Protein AF-A0A4W5KJC2-F1 (afdb_monomer_lite)

Structure (mmCIF, N/CA/C/O backbone):
data_AF-A0A4W5KJC2-F1
#
_entry.id   AF-A0A4W5KJC2-F1
#
loop_
_atom_site.group_PDB
_atom_site.id
_atom_site.type_symbol
_atom_site.label_atom_id
_atom_site.label_alt_id
_atom_site.label_comp_id
_atom_site.label_asym_id
_atom_site.label_entity_id
_atom_site.label_seq_id
_atom_site.pdbx_PDB_ins_code
_atom_site.Cartn_x
_atom_site.Cartn_y
_atom_site.Cartn_z
_atom_site.occupancy
_atom_site.B_iso_or_equiv
_atom_site.auth_seq_id
_atom_site.auth_comp_id
_atom_site.auth_asym_id
_atom_site.auth_atom_id
_atom_site.pdbx_PDB_model_num
ATOM 1 N N . MET A 1 1 ? -10.815 -3.648 9.065 1.00 79.38 1 MET A N 1
ATOM 2 C CA . MET A 1 1 ? -11.229 -4.053 7.705 1.00 79.38 1 MET A CA 1
ATOM 3 C C . MET A 1 1 ? -11.003 -2.863 6.792 1.00 79.38 1 MET A C 1
ATOM 5 O O . MET A 1 1 ? -11.450 -1.782 7.147 1.00 79.38 1 MET A O 1
ATOM 9 N N . ILE A 1 2 ? -10.263 -3.036 5.695 1.00 84.00 2 ILE A N 1
ATOM 10 C CA . ILE A 1 2 ? -9.995 -1.959 4.726 1.00 84.00 2 ILE A CA 1
ATOM 11 C C . ILE A 1 2 ? -11.278 -1.681 3.935 1.00 84.00 2 ILE A C 1
ATOM 13 O O . ILE A 1 2 ? -11.931 -2.619 3.478 1.00 84.00 2 ILE A O 1
ATOM 17 N N . SER A 1 3 ? -11.643 -0.408 3.777 1.00 89.44 3 SER A N 1
ATOM 18 C CA . SER A 1 3 ? -12.809 -0.010 2.982 1.00 89.44 3 SER A CA 1
ATOM 19 C C . SER A 1 3 ? -12.570 -0.251 1.488 1.00 89.44 3 SER A C 1
ATOM 21 O O . SER A 1 3 ? -11.469 -0.037 0.980 1.00 89.44 3 SER A O 1
ATOM 23 N N . LEU A 1 4 ? -13.625 -0.592 0.740 1.00 90.31 4 LEU A N 1
ATOM 24 C CA . LEU A 1 4 ? -13.566 -0.686 -0.726 1.00 90.31 4 LEU A CA 1
ATOM 25 C C . LEU A 1 4 ? -13.083 0.619 -1.380 1.00 90.31 4 LEU A C 1
ATOM 27 O O . LEU A 1 4 ? -12.427 0.578 -2.417 1.00 90.31 4 LEU A O 1
ATOM 31 N N . SER A 1 5 ? -13.340 1.772 -0.752 1.00 91.75 5 SER A N 1
ATOM 32 C CA . SER A 1 5 ? -12.851 3.072 -1.230 1.00 91.75 5 SER A CA 1
ATOM 33 C C . SER A 1 5 ? -11.328 3.234 -1.137 1.00 91.75 5 SER A C 1
ATOM 35 O O . SER A 1 5 ? -10.766 4.069 -1.838 1.00 91.75 5 SER A O 1
ATOM 37 N N . GLN A 1 6 ? -10.649 2.437 -0.307 1.00 92.12 6 GLN A N 1
ATOM 38 C CA . GLN A 1 6 ? -9.199 2.504 -0.080 1.00 92.12 6 GLN A CA 1
ATOM 39 C C . GLN A 1 6 ? -8.412 1.554 -0.989 1.00 92.12 6 GLN A C 1
ATOM 41 O O . GLN A 1 6 ? -7.209 1.737 -1.184 1.00 92.12 6 GLN A O 1
ATOM 46 N N . VAL A 1 7 ? -9.083 0.560 -1.580 1.00 93.06 7 VAL A N 1
ATOM 47 C CA . VAL A 1 7 ? -8.464 -0.429 -2.475 1.00 93.06 7 VAL A CA 1
ATOM 48 C C . VAL A 1 7 ? -7.737 0.231 -3.658 1.00 93.06 7 VAL A C 1
ATOM 50 O O . VAL A 1 7 ? -6.580 -0.125 -3.886 1.00 93.06 7 VAL A O 1
ATOM 53 N N . PRO A 1 8 ? -8.304 1.226 -4.375 1.00 95.38 8 PRO A N 1
ATOM 54 C CA . PRO A 1 8 ? -7.599 1.873 -5.485 1.00 95.38 8 PRO A CA 1
ATOM 55 C C . PRO A 1 8 ? -6.290 2.551 -5.060 1.00 95.38 8 PRO A C 1
ATOM 57 O O . PRO A 1 8 ? -5.292 2.471 -5.775 1.00 95.38 8 PRO A O 1
ATOM 60 N N . THR A 1 9 ? -6.265 3.173 -3.878 1.00 94.44 9 THR A N 1
ATOM 61 C CA . THR A 1 9 ? -5.065 3.802 -3.304 1.00 94.44 9 THR A CA 1
ATOM 62 C C . THR A 1 9 ? -3.969 2.766 -3.055 1.00 94.44 9 THR A C 1
ATOM 64 O O . THR A 1 9 ? -2.820 2.972 -3.448 1.00 94.44 9 THR A O 1
ATOM 67 N N . LEU A 1 10 ? -4.327 1.621 -2.465 1.00 93.81 10 LEU A N 1
ATOM 68 C CA . LEU A 1 10 ? -3.397 0.523 -2.184 1.00 93.81 10 LEU A CA 1
ATOM 69 C C . LEU A 1 10 ? -2.883 -0.155 -3.457 1.00 93.81 10 LEU A C 1
ATOM 71 O O . LEU A 1 10 ? -1.684 -0.427 -3.575 1.00 93.81 10 LEU A O 1
ATOM 75 N N . MET A 1 11 ? -3.764 -0.364 -4.438 1.00 94.56 11 MET A N 1
ATOM 76 C CA . MET A 1 11 ? -3.377 -0.890 -5.745 1.00 94.56 11 MET A CA 1
ATOM 77 C C . MET A 1 11 ? -2.405 0.050 -6.450 1.00 94.56 11 MET A C 1
ATOM 79 O O . MET A 1 11 ? -1.399 -0.411 -6.971 1.00 94.56 11 MET A O 1
ATOM 83 N N . LYS A 1 12 ? -2.650 1.364 -6.413 1.00 94.31 12 LYS A N 1
ATOM 84 C CA . LYS A 1 12 ? -1.754 2.355 -7.018 1.00 94.31 12 LYS A CA 1
ATOM 85 C C . LYS A 1 12 ? -0.385 2.389 -6.337 1.00 94.31 12 LYS A C 1
ATOM 87 O O . LYS A 1 12 ? 0.635 2.474 -7.012 1.00 94.31 12 LYS A O 1
ATOM 92 N N . ALA A 1 13 ? -0.352 2.290 -5.010 1.00 92.81 13 ALA A N 1
ATOM 93 C CA . ALA A 1 13 ? 0.895 2.299 -4.249 1.00 92.81 13 ALA A CA 1
ATOM 94 C C . ALA A 1 13 ? 1.734 1.024 -4.436 1.00 92.81 13 ALA A C 1
ATOM 96 O O . ALA A 1 13 ? 2.950 1.054 -4.254 1.00 92.81 13 ALA A O 1
ATOM 97 N N . THR A 1 14 ? 1.095 -0.090 -4.806 1.00 93.75 14 THR A N 1
ATOM 98 C CA . THR A 1 14 ? 1.737 -1.401 -4.994 1.00 93.75 14 THR A CA 1
ATOM 99 C C . THR A 1 14 ? 1.638 -1.913 -6.431 1.00 93.75 14 THR A C 1
ATOM 101 O O . THR A 1 14 ? 1.771 -3.117 -6.666 1.00 93.75 14 THR A O 1
ATOM 104 N N . ALA A 1 15 ? 1.379 -1.020 -7.388 1.00 94.00 15 ALA A N 1
ATOM 105 C CA . ALA A 1 15 ? 1.167 -1.378 -8.782 1.00 94.00 15 ALA A CA 1
ATOM 106 C C . ALA A 1 15 ? 2.406 -2.074 -9.359 1.00 94.00 15 ALA A C 1
ATOM 108 O O . ALA A 1 15 ? 3.539 -1.678 -9.073 1.00 94.00 15 ALA A O 1
ATOM 109 N N . ASP A 1 16 ? 2.192 -3.121 -10.149 1.00 93.94 16 ASP A N 1
ATOM 110 C CA . ASP A 1 16 ? 3.27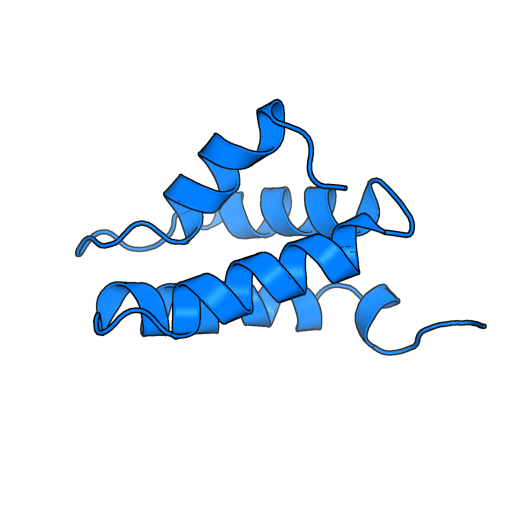5 -3.864 -10.789 1.00 93.94 16 ASP A CA 1
ATOM 111 C C . ASP A 1 16 ? 3.659 -3.191 -12.108 1.00 93.94 16 ASP A C 1
ATOM 113 O O . ASP A 1 16 ? 3.215 -3.574 -13.186 1.00 93.94 16 ASP A O 1
ATOM 117 N N . ASP A 1 17 ? 4.399 -2.097 -11.987 1.00 93.38 17 ASP A N 1
ATOM 118 C CA . ASP A 1 17 ? 4.861 -1.292 -13.108 1.00 93.38 17 ASP A CA 1
ATOM 119 C C . ASP A 1 17 ? 6.156 -0.558 -12.736 1.00 93.38 17 ASP A C 1
ATOM 121 O O . ASP A 1 17 ? 6.522 -0.446 -11.560 1.00 93.38 17 ASP A O 1
ATOM 125 N N . GLU A 1 18 ? 6.834 -0.022 -13.747 1.00 90.81 18 GLU A N 1
ATOM 126 C CA . GLU A 1 18 ? 8.106 0.688 -13.593 1.00 90.81 18 GLU A CA 1
ATOM 127 C C . GLU A 1 18 ? 7.964 2.084 -12.968 1.00 90.81 18 GLU A C 1
ATOM 129 O O . GLU A 1 18 ? 8.959 2.675 -12.541 1.00 90.81 18 GLU A O 1
ATOM 134 N N . SER A 1 19 ? 6.747 2.634 -12.895 1.00 91.62 19 SER A N 1
ATOM 135 C CA . SER A 1 19 ? 6.540 3.974 -12.357 1.00 91.62 19 SER A CA 1
ATOM 136 C C . SER A 1 19 ? 6.791 3.989 -10.845 1.00 91.62 19 SER A C 1
ATOM 138 O O . SER A 1 19 ? 6.347 3.089 -10.126 1.00 91.62 19 SER A O 1
ATOM 140 N N . PRO A 1 20 ? 7.508 4.988 -10.307 1.00 88.38 20 PRO A N 1
ATOM 141 C CA . PRO A 1 20 ? 7.709 5.080 -8.869 1.00 88.38 20 PRO A CA 1
ATOM 142 C C . PRO A 1 20 ? 6.373 5.328 -8.162 1.00 88.38 20 PRO A C 1
ATOM 144 O O . PRO A 1 20 ? 5.504 6.028 -8.682 1.00 88.38 20 PRO A O 1
ATOM 147 N N . CYS A 1 21 ? 6.226 4.802 -6.943 1.00 90.25 21 CYS A N 1
ATOM 148 C CA . CYS A 1 21 ? 5.069 5.112 -6.106 1.00 90.25 21 CYS A CA 1
ATOM 149 C C . CYS A 1 21 ? 5.015 6.631 -5.839 1.00 90.25 21 CYS A C 1
ATOM 151 O O . CYS A 1 21 ? 5.979 7.182 -5.295 1.00 90.25 21 CYS A O 1
ATOM 153 N N . PRO A 1 22 ? 3.921 7.329 -6.203 1.00 90.94 22 PRO A N 1
ATOM 154 C CA . PRO A 1 22 ? 3.785 8.747 -5.908 1.00 90.94 22 PRO A CA 1
ATOM 155 C C . PRO A 1 22 ? 3.853 9.032 -4.403 1.00 90.94 22 PRO A C 1
ATOM 157 O O . PRO A 1 22 ? 3.120 8.431 -3.621 1.00 90.94 22 PRO A O 1
ATOM 160 N N . GLY A 1 23 ? 4.677 10.004 -4.001 1.00 88.44 23 GLY A N 1
ATOM 161 C CA . GLY A 1 23 ? 4.967 10.269 -2.586 1.00 88.44 23 GLY A CA 1
ATOM 162 C C . GLY A 1 23 ? 3.741 10.558 -1.707 1.00 88.44 23 GLY A C 1
ATOM 163 O O . GLY A 1 23 ? 3.714 10.154 -0.550 1.00 88.44 23 GLY A O 1
ATOM 164 N N . TYR A 1 24 ? 2.691 11.182 -2.251 1.00 89.88 24 TYR A N 1
ATOM 165 C CA . TYR A 1 24 ? 1.457 11.456 -1.498 1.00 89.88 24 TYR A CA 1
ATOM 166 C C . TYR A 1 24 ? 0.725 10.180 -1.052 1.00 89.88 24 TYR A C 1
ATOM 1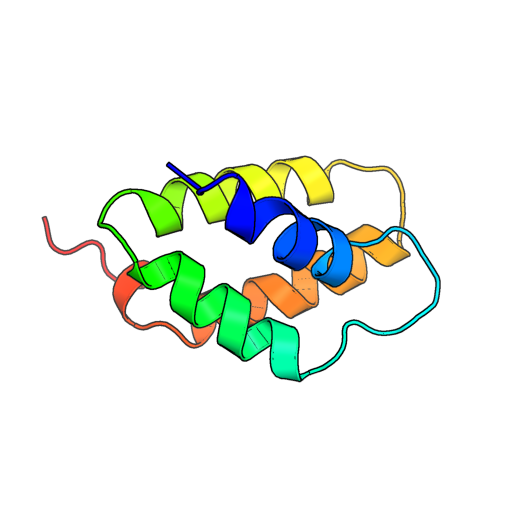68 O O . TYR A 1 24 ? 0.005 10.201 -0.058 1.00 89.88 24 TYR A O 1
ATOM 176 N N . LEU A 1 25 ? 0.921 9.049 -1.742 1.00 91.12 25 LEU A N 1
ATOM 177 C CA . LEU A 1 25 ? 0.285 7.787 -1.361 1.00 91.12 25 LEU A CA 1
ATOM 178 C C . LEU A 1 25 ? 0.808 7.261 -0.024 1.00 91.12 25 LEU A C 1
ATOM 180 O O . LEU A 1 25 ? 0.085 6.538 0.654 1.00 91.12 25 LEU A O 1
ATOM 184 N N . PHE A 1 26 ? 2.019 7.641 0.391 1.00 88.81 26 PHE A N 1
ATOM 185 C CA . PHE A 1 26 ? 2.530 7.287 1.715 1.00 88.81 26 PHE A CA 1
ATOM 186 C C . PHE A 1 26 ? 1.701 7.929 2.834 1.00 88.81 26 PHE A C 1
ATOM 188 O O . PHE A 1 26 ? 1.420 7.276 3.837 1.00 88.81 26 PHE A O 1
ATOM 195 N N . GLU A 1 27 ? 1.261 9.175 2.649 1.00 88.44 27 GLU A N 1
ATOM 196 C CA . GLU A 1 27 ? 0.385 9.859 3.604 1.00 88.44 27 GLU A CA 1
ATOM 197 C C . GLU A 1 27 ? -1.006 9.213 3.638 1.00 88.44 27 GLU A C 1
ATOM 199 O O . GLU A 1 27 ? -1.535 8.932 4.713 1.00 88.44 27 GLU A O 1
ATOM 204 N N . GLU A 1 28 ? -1.567 8.898 2.468 1.00 91.19 28 GLU A N 1
ATOM 205 C CA . GLU A 1 28 ? -2.868 8.230 2.356 1.00 91.19 28 GLU A CA 1
ATOM 206 C C . GLU A 1 28 ? -2.853 6.834 2.995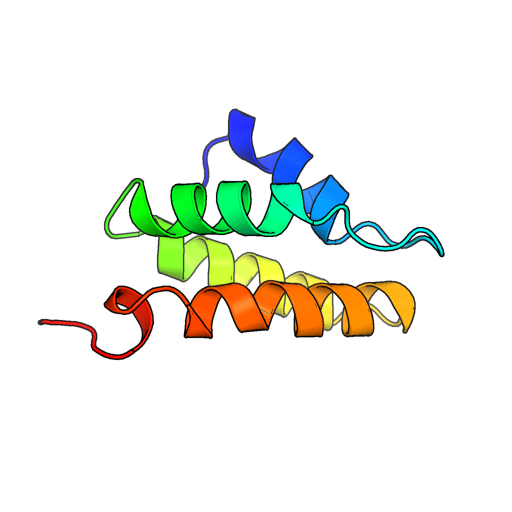 1.00 91.19 28 GLU A C 1
ATOM 208 O O . GLU A 1 28 ? -3.750 6.492 3.762 1.00 91.19 28 GLU A O 1
ATOM 213 N N . ILE A 1 29 ? -1.793 6.048 2.780 1.00 91.31 29 ILE A N 1
ATOM 214 C CA . ILE A 1 29 ? -1.591 4.761 3.465 1.00 91.31 29 ILE A CA 1
ATOM 215 C C . ILE A 1 29 ? -1.472 4.956 4.982 1.00 91.31 29 ILE A C 1
ATOM 217 O O . ILE A 1 29 ? -2.025 4.169 5.756 1.00 91.31 29 ILE A O 1
ATOM 221 N N . GLY A 1 30 ? -0.794 6.020 5.419 1.00 89.44 30 GLY A N 1
ATOM 222 C CA . GLY A 1 30 ? -0.724 6.407 6.825 1.00 89.44 30 GLY A CA 1
ATOM 223 C C . GLY A 1 30 ? -2.113 6.619 7.429 1.00 89.44 30 GLY A C 1
ATOM 224 O O . GLY A 1 30 ? -2.411 6.039 8.475 1.00 89.44 30 GLY A O 1
ATOM 225 N N . LYS A 1 31 ? -2.988 7.359 6.736 1.00 90.69 31 LYS A N 1
ATOM 226 C CA . LYS A 1 31 ? -4.387 7.586 7.140 1.00 90.69 31 LYS A CA 1
ATOM 227 C C . LYS A 1 31 ? -5.175 6.276 7.217 1.00 90.69 31 LYS A C 1
ATOM 229 O O . LYS A 1 31 ? -5.801 6.021 8.242 1.00 90.69 31 LYS A O 1
ATOM 234 N N . ILE A 1 32 ? -5.062 5.410 6.201 1.00 91.31 32 ILE A N 1
ATOM 235 C CA . ILE A 1 32 ? -5.705 4.081 6.184 1.00 91.31 32 ILE A CA 1
ATOM 236 C C . ILE A 1 32 ? -5.321 3.289 7.439 1.00 91.31 32 ILE A C 1
ATOM 238 O O . ILE A 1 32 ? -6.187 2.742 8.117 1.00 91.31 32 ILE A O 1
ATOM 242 N N . SER A 1 33 ? -4.032 3.267 7.801 1.00 87.69 33 SER A N 1
ATOM 243 C CA . SER A 1 33 ? -3.542 2.491 8.949 1.00 87.69 33 SER A CA 1
ATOM 244 C C . SER A 1 33 ? -4.156 2.898 10.298 1.00 87.69 33 SER A C 1
ATOM 246 O O . SER A 1 33 ? -4.156 2.087 11.221 1.00 87.69 33 SER A O 1
ATOM 248 N N . GLN A 1 34 ? -4.646 4.138 10.417 1.00 88.38 34 GLN A N 1
ATOM 249 C CA . GLN A 1 34 ? -5.166 4.725 11.658 1.00 88.38 34 GLN A CA 1
ATOM 250 C C . GLN A 1 34 ? -6.692 4.867 11.680 1.00 88.38 34 GLN A C 1
ATOM 252 O O . GLN A 1 34 ? -7.246 5.297 12.686 1.00 88.38 34 GLN A O 1
ATOM 257 N N . GLU A 1 35 ? -7.385 4.520 10.596 1.00 87.94 35 GLU A N 1
ATOM 258 C CA . GLU A 1 35 ? -8.826 4.763 10.486 1.00 87.94 35 GLU A CA 1
ATOM 259 C C . GLU A 1 35 ? -9.655 3.894 11.450 1.00 87.94 35 GLU A C 1
ATOM 261 O O . GLU A 1 35 ? -10.728 4.292 11.897 1.00 87.94 35 GLU A O 1
ATOM 266 N N . SER A 1 36 ? -9.145 2.717 11.823 1.00 86.56 36 SER A N 1
ATOM 267 C CA . SER A 1 36 ? -9.709 1.893 12.896 1.00 86.56 36 SER A CA 1
ATOM 268 C C . SER A 1 36 ? -8.652 0.982 13.521 1.00 86.56 36 SER A C 1
ATOM 270 O O . SER A 1 36 ? -7.622 0.701 12.903 1.00 86.56 36 SER A O 1
ATOM 272 N N . ALA A 1 37 ? -8.945 0.437 14.708 1.00 79.69 37 ALA A N 1
ATOM 273 C CA . ALA A 1 37 ? -8.062 -0.491 15.425 1.00 79.69 37 ALA A CA 1
ATOM 274 C C . ALA A 1 37 ? -7.659 -1.734 14.600 1.00 79.69 37 ALA A C 1
ATOM 276 O O . ALA A 1 37 ? -6.600 -2.307 14.829 1.00 79.69 37 ALA A O 1
ATOM 277 N N . GLY A 1 38 ? -8.471 -2.136 13.613 1.00 85.06 38 GLY A N 1
ATOM 278 C CA . GLY A 1 38 ? -8.180 -3.274 12.737 1.00 85.06 38 GLY A CA 1
ATOM 279 C C . GLY A 1 38 ? -7.584 -2.909 11.374 1.00 85.06 38 GLY A C 1
ATOM 280 O O . GLY A 1 38 ? -7.211 -3.809 10.626 1.00 85.06 38 GLY A O 1
ATOM 281 N N . CYS A 1 39 ? -7.521 -1.627 10.994 1.00 87.88 39 CYS A N 1
ATOM 282 C CA . CYS A 1 39 ? -7.029 -1.247 9.663 1.00 87.88 39 CYS A CA 1
ATOM 283 C C . CYS A 1 39 ? -5.526 -1.485 9.510 1.00 87.88 39 CYS A C 1
ATOM 285 O O . CYS A 1 39 ? -5.101 -1.945 8.454 1.00 87.88 39 CYS A O 1
ATOM 287 N N . GLY A 1 40 ? -4.733 -1.247 10.559 1.00 86.69 40 GLY A N 1
ATOM 288 C CA . GLY A 1 40 ? -3.294 -1.518 10.542 1.00 86.69 40 GLY A CA 1
ATOM 289 C C . GLY A 1 40 ? -2.960 -2.988 10.261 1.00 86.69 40 GLY A C 1
ATOM 290 O O . GLY A 1 40 ? -2.109 -3.267 9.420 1.00 86.69 40 GLY A O 1
ATOM 291 N N . GLN A 1 41 ? -3.676 -3.917 10.903 1.00 86.62 41 GLN A N 1
ATOM 292 C CA . GLN A 1 41 ? -3.487 -5.357 10.700 1.00 86.62 41 GLN A CA 1
ATOM 293 C C . GLN A 1 41 ? -3.889 -5.789 9.282 1.00 86.62 41 GLN A C 1
ATOM 295 O O . GLN A 1 41 ? -3.102 -6.431 8.592 1.00 86.62 41 GLN A O 1
ATOM 300 N N . CYS A 1 42 ? -5.066 -5.367 8.803 1.00 90.31 42 CYS A N 1
ATOM 301 C CA . CYS A 1 42 ? -5.496 -5.680 7.437 1.00 90.31 42 CYS A CA 1
ATOM 302 C C . CYS A 1 42 ? -4.546 -5.088 6.380 1.00 90.31 42 CYS A C 1
ATOM 304 O O . CYS A 1 42 ? -4.300 -5.703 5.346 1.00 90.31 42 CYS A O 1
ATOM 306 N N . LEU A 1 43 ? -4.015 -3.885 6.623 1.00 91.00 43 LEU A N 1
ATOM 307 C CA . LEU A 1 43 ? -3.045 -3.246 5.735 1.00 91.00 43 LEU A CA 1
ATOM 308 C C . LEU A 1 43 ? -1.739 -4.041 5.681 1.00 91.00 43 LEU A C 1
ATOM 310 O O . LEU A 1 43 ? -1.176 -4.215 4.603 1.00 91.00 43 LEU A O 1
ATOM 314 N N . LEU A 1 44 ? -1.265 -4.531 6.828 1.00 89.38 44 LEU A N 1
ATOM 315 C CA . LEU A 1 44 ? -0.078 -5.375 6.891 1.00 89.38 44 LEU A CA 1
ATOM 316 C C . LEU A 1 44 ? -0.275 -6.675 6.103 1.00 89.38 44 LEU A C 1
ATOM 318 O O . LEU A 1 44 ? 0.587 -7.021 5.301 1.00 89.38 44 LEU A O 1
ATOM 322 N N . GLU A 1 45 ? -1.406 -7.356 6.289 1.00 90.69 45 GLU A N 1
ATOM 323 C CA . GLU A 1 45 ? -1.750 -8.577 5.547 1.00 90.69 45 GLU A CA 1
ATOM 324 C C . GLU A 1 45 ? -1.761 -8.333 4.035 1.00 90.69 45 GLU A C 1
ATOM 326 O O . GLU A 1 45 ? -1.065 -9.034 3.301 1.00 90.69 45 GLU A O 1
ATOM 331 N N . TYR A 1 46 ? -2.426 -7.267 3.577 1.00 91.75 46 TYR A N 1
ATOM 332 C CA . TYR A 1 46 ? -2.418 -6.880 2.166 1.00 91.75 46 TYR A CA 1
ATOM 333 C C . TYR A 1 46 ? -0.994 -6.670 1.630 1.00 91.75 46 TYR A C 1
ATOM 335 O O . TYR A 1 46 ? -0.632 -7.189 0.575 1.00 91.75 46 TYR A O 1
ATOM 343 N N . LEU A 1 47 ? -0.155 -5.916 2.347 1.00 91.25 47 LEU A N 1
ATOM 344 C CA . LEU A 1 47 ? 1.219 -5.649 1.913 1.00 91.25 47 LEU A CA 1
ATOM 345 C C . LEU A 1 47 ? 2.065 -6.930 1.862 1.00 91.25 47 LEU A C 1
ATOM 347 O O . LEU A 1 47 ? 2.865 -7.088 0.937 1.00 91.25 47 LEU A O 1
ATOM 351 N N . LEU A 1 48 ? 1.876 -7.851 2.811 1.00 88.38 48 LEU A N 1
ATOM 352 C CA . LEU A 1 48 ? 2.550 -9.150 2.820 1.00 88.38 48 LEU A CA 1
ATOM 353 C C . LEU A 1 48 ? 2.124 -10.022 1.636 1.00 88.38 48 LEU A C 1
ATOM 355 O O . LEU A 1 48 ? 2.990 -10.629 1.010 1.00 88.38 48 LEU A O 1
ATOM 359 N N . GLU A 1 49 ? 0.837 -10.040 1.283 1.00 91.31 49 GLU A N 1
ATOM 360 C CA . GLU A 1 49 ? 0.340 -10.737 0.090 1.00 91.31 49 GLU A CA 1
ATOM 361 C C . GLU A 1 49 ? 0.950 -10.161 -1.193 1.00 91.31 49 GLU A C 1
ATOM 363 O O . GLU A 1 49 ? 1.437 -10.910 -2.041 1.00 91.31 49 GLU A O 1
ATOM 368 N N . ARG A 1 50 ? 1.010 -8.827 -1.319 1.00 92.00 50 ARG A N 1
ATOM 369 C CA . ARG A 1 50 ? 1.669 -8.171 -2.464 1.00 92.00 50 ARG A CA 1
ATOM 370 C C . ARG A 1 50 ? 3.154 -8.532 -2.542 1.00 92.00 50 ARG A C 1
ATOM 372 O O . ARG A 1 50 ? 3.670 -8.706 -3.641 1.00 92.00 50 ARG A O 1
ATOM 379 N N . LEU A 1 51 ? 3.837 -8.680 -1.405 1.00 87.69 51 LEU A N 1
ATOM 380 C CA . LEU A 1 51 ? 5.260 -9.033 -1.356 1.00 87.69 51 LEU A CA 1
ATOM 381 C C . LEU A 1 51 ? 5.560 -10.438 -1.908 1.00 87.69 51 LEU A C 1
ATOM 383 O O . LEU A 1 51 ? 6.672 -10.670 -2.389 1.00 87.69 51 LEU A O 1
ATOM 387 N N . GLN A 1 52 ? 4.590 -11.357 -1.854 1.00 88.44 52 GLN A N 1
ATOM 388 C CA . GLN A 1 52 ? 4.739 -12.713 -2.395 1.00 88.44 52 GLN A CA 1
ATOM 389 C C . GLN A 1 52 ? 4.717 -12.758 -3.928 1.00 88.44 52 GLN A C 1
ATOM 391 O O . GLN A 1 52 ? 5.094 -13.773 -4.507 1.00 88.44 52 GLN A O 1
ATOM 396 N N . LEU A 1 53 ? 4.310 -11.678 -4.605 1.00 88.31 53 LEU A N 1
ATOM 397 C CA . LEU A 1 53 ? 4.350 -11.621 -6.064 1.00 88.31 53 LEU A CA 1
ATOM 398 C C . LEU A 1 53 ? 5.799 -11.671 -6.572 1.00 88.31 53 LEU A C 1
ATOM 400 O O . LEU A 1 53 ? 6.691 -10.996 -6.049 1.00 88.31 53 LEU A O 1
ATOM 404 N N . GLU A 1 54 ? 6.043 -12.439 -7.635 1.00 85.25 54 GLU A N 1
ATOM 405 C CA . GLU A 1 54 ? 7.362 -12.594 -8.266 1.00 85.25 54 GLU A CA 1
ATOM 406 C C . GLU A 1 54 ? 7.751 -11.394 -9.155 1.00 85.25 54 GLU A C 1
ATOM 408 O O . GLU A 1 54 ? 8.289 -11.554 -10.244 1.00 85.25 54 GLU A O 1
ATOM 413 N N . SER A 1 55 ? 7.515 -10.169 -8.679 1.00 90.81 55 SER A N 1
ATOM 414 C CA . SER A 1 55 ? 7.928 -8.933 -9.34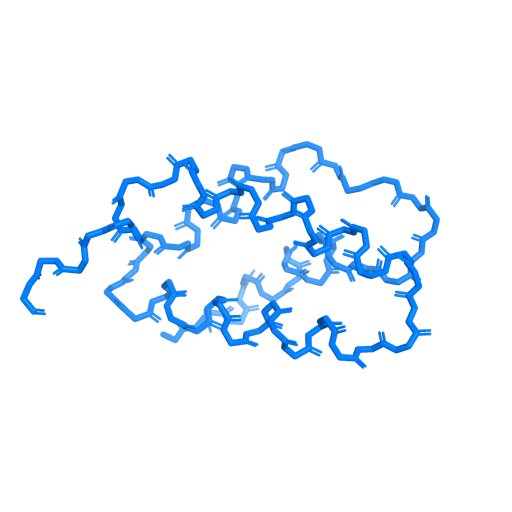9 1.00 90.81 55 SER A CA 1
ATOM 415 C C . SER A 1 55 ? 8.858 -8.107 -8.467 1.00 90.81 55 SER A C 1
ATOM 417 O O . SER A 1 55 ? 8.569 -7.821 -7.299 1.00 90.81 55 SER A O 1
ATOM 419 N N . CYS A 1 56 ? 9.991 -7.682 -9.032 1.00 87.00 56 CYS A N 1
ATOM 420 C CA . CYS A 1 56 ? 10.905 -6.771 -8.350 1.00 87.00 56 CYS A CA 1
ATOM 421 C C . CYS A 1 56 ? 10.271 -5.387 -8.132 1.00 87.00 56 CYS A C 1
ATOM 423 O O . CYS A 1 56 ? 10.504 -4.784 -7.084 1.00 87.00 56 CYS A O 1
ATOM 425 N N . HIS A 1 57 ? 9.416 -4.917 -9.047 1.00 88.81 57 HIS A N 1
ATOM 426 C CA . HIS A 1 57 ? 8.736 -3.626 -8.934 1.00 88.81 57 HIS A CA 1
ATOM 427 C C . HIS A 1 57 ? 7.795 -3.600 -7.731 1.00 88.81 57 HIS A C 1
ATOM 429 O O . HIS A 1 57 ? 7.851 -2.674 -6.917 1.00 88.81 57 HIS A O 1
ATOM 435 N N . VAL A 1 58 ? 6.997 -4.659 -7.553 1.00 86.62 58 VAL A N 1
ATOM 436 C CA . VAL A 1 58 ? 6.113 -4.791 -6.389 1.00 86.62 58 VAL A CA 1
ATOM 437 C C . VAL A 1 58 ? 6.926 -4.888 -5.098 1.00 86.62 58 VAL A C 1
ATOM 439 O O . VAL A 1 58 ? 6.634 -4.166 -4.148 1.00 86.62 58 VAL A O 1
ATOM 442 N N . LYS A 1 59 ? 7.990 -5.704 -5.055 1.00 87.44 59 LYS A N 1
ATOM 443 C CA . LYS A 1 59 ? 8.835 -5.861 -3.853 1.00 87.44 59 LYS A CA 1
ATOM 444 C C . LYS A 1 59 ? 9.507 -4.558 -3.420 1.00 87.44 59 LYS A C 1
ATOM 446 O O . LYS A 1 59 ? 9.545 -4.259 -2.223 1.00 87.44 59 LYS A O 1
ATOM 451 N N . ILE A 1 60 ? 10.002 -3.769 -4.375 1.00 85.31 60 ILE A N 1
ATOM 452 C CA . ILE A 1 60 ? 10.583 -2.446 -4.114 1.00 85.31 60 ILE A CA 1
ATOM 453 C C . ILE A 1 60 ? 9.505 -1.508 -3.562 1.00 85.31 60 ILE A C 1
ATOM 455 O O . ILE A 1 60 ? 9.694 -0.927 -2.493 1.00 85.31 60 ILE A O 1
ATOM 459 N N . LYS A 1 61 ? 8.345 -1.412 -4.225 1.00 85.12 61 LYS A N 1
ATOM 460 C CA . LYS A 1 61 ? 7.246 -0.529 -3.801 1.00 85.12 61 LYS A CA 1
ATOM 461 C C . LYS A 1 61 ? 6.677 -0.905 -2.434 1.00 85.12 61 LYS A C 1
ATOM 463 O O . LYS A 1 61 ? 6.477 -0.022 -1.604 1.00 85.12 61 LYS A O 1
ATOM 468 N N . VAL A 1 62 ? 6.476 -2.195 -2.158 1.00 83.00 62 VAL A N 1
ATOM 469 C CA . VAL A 1 62 ? 6.031 -2.685 -0.843 1.00 83.00 62 VAL A CA 1
ATOM 470 C C . VAL A 1 62 ? 7.078 -2.386 0.227 1.00 83.00 62 VAL A C 1
ATOM 472 O O . VAL A 1 62 ? 6.714 -1.955 1.318 1.00 83.00 62 VAL A O 1
ATOM 475 N N . SER A 1 63 ? 8.371 -2.538 -0.071 1.00 79.94 63 SER A N 1
ATOM 476 C CA . SER A 1 63 ? 9.444 -2.174 0.866 1.00 79.94 63 SER A CA 1
ATOM 477 C C . SER A 1 63 ? 9.457 -0.675 1.178 1.00 79.94 63 SER A C 1
ATOM 479 O O . SER A 1 63 ? 9.665 -0.297 2.333 1.00 79.94 63 SER A O 1
ATOM 481 N N . SER A 1 64 ? 9.173 0.180 0.190 1.00 77.25 64 SER A N 1
ATOM 482 C CA . SER A 1 64 ? 8.991 1.623 0.388 1.00 77.25 64 SER A CA 1
ATOM 483 C C . SER A 1 64 ? 7.720 1.944 1.184 1.00 77.25 64 SER A C 1
ATOM 485 O O . SER A 1 64 ? 7.780 2.711 2.140 1.00 77.25 64 SER A O 1
ATOM 487 N N . ALA A 1 65 ? 6.580 1.326 0.861 1.00 70.06 65 ALA A N 1
ATOM 488 C CA . ALA A 1 65 ? 5.315 1.512 1.578 1.00 70.06 65 ALA A CA 1
ATOM 489 C C . ALA A 1 65 ? 5.383 0.994 3.026 1.00 70.06 65 ALA A C 1
ATOM 491 O O . ALA A 1 65 ? 4.814 1.594 3.930 1.00 70.06 65 ALA A O 1
ATOM 492 N N . SER A 1 66 ? 6.158 -0.059 3.285 1.00 65.12 66 SER A N 1
ATOM 493 C CA . SER A 1 66 ? 6.413 -0.586 4.633 1.00 65.12 66 SER A CA 1
ATOM 494 C C . SER A 1 66 ? 7.295 0.338 5.487 1.00 65.12 66 SER A C 1
ATOM 496 O O . SER A 1 66 ? 7.415 0.146 6.694 1.00 65.12 66 SER A O 1
ATOM 498 N N . GLN A 1 67 ? 7.923 1.371 4.911 1.00 61.00 67 GLN A N 1
ATOM 499 C CA . GLN A 1 67 ? 8.520 2.448 5.714 1.00 61.00 67 GLN A CA 1
ATOM 500 C C . GLN A 1 67 ? 7.440 3.352 6.332 1.00 61.00 67 GLN A C 1
ATOM 502 O O . GLN A 1 67 ? 7.692 3.970 7.363 1.00 61.00 67 GLN A O 1
ATOM 507 N N . VAL A 1 68 ? 6.216 3.384 5.786 1.00 58.09 68 VAL A N 1
ATOM 508 C CA . VAL A 1 68 ? 5.090 4.154 6.350 1.00 58.09 68 VAL A CA 1
ATOM 509 C C . VAL A 1 68 ? 4.661 3.597 7.704 1.00 58.09 68 VAL A C 1
ATOM 511 O O . VAL A 1 68 ? 4.387 4.358 8.630 1.00 58.09 68 VAL A O 1
ATOM 514 N N . SER A 1 69 ? 4.711 2.277 7.890 1.00 54.09 69 SER A N 1
ATOM 515 C CA . SER A 1 69 ? 4.497 1.657 9.201 1.00 54.09 69 SER A CA 1
ATOM 516 C C . SER A 1 69 ? 5.611 1.978 10.209 1.00 54.09 69 SER A C 1
ATOM 518 O O . SER A 1 69 ? 5.363 1.915 11.410 1.00 54.09 69 SER A O 1
ATOM 520 N N . ARG A 1 70 ? 6.804 2.427 9.769 1.00 54.06 70 ARG A N 1
ATOM 521 C CA . ARG A 1 70 ? 7.827 3.020 10.661 1.00 54.06 70 ARG A CA 1
ATOM 522 C C . ARG A 1 70 ? 7.566 4.491 10.989 1.00 54.06 70 ARG A C 1
ATOM 524 O O . ARG A 1 70 ? 8.174 4.995 11.933 1.00 54.06 70 ARG A O 1
ATOM 531 N N . LEU A 1 71 ? 6.704 5.177 10.243 1.00 48.78 71 LEU A N 1
ATOM 532 C CA . LEU A 1 71 ? 6.306 6.562 10.509 1.00 48.78 71 LEU A CA 1
ATOM 533 C C . LEU A 1 71 ? 5.088 6.644 11.436 1.00 48.78 71 LEU A C 1
ATOM 535 O O . LEU A 1 71 ? 4.947 7.641 12.137 1.00 48.78 71 LEU A O 1
ATOM 539 N N . SER A 1 72 ? 4.260 5.595 11.517 1.00 48.88 72 SER A N 1
ATOM 540 C CA . SER A 1 72 ? 3.155 5.539 12.480 1.00 48.88 72 SER A CA 1
ATOM 541 C C . SER A 1 72 ? 3.600 4.945 13.831 1.00 48.88 72 SER A C 1
ATOM 543 O O . SER A 1 72 ? 3.987 3.775 13.896 1.00 48.88 72 SER A O 1
ATOM 545 N N . PRO A 1 73 ? 3.543 5.698 14.948 1.00 49.47 73 PRO A N 1
ATOM 546 C CA . PRO A 1 73 ? 3.874 5.186 16.281 1.00 49.47 73 PRO A CA 1
ATOM 547 C C . PRO A 1 73 ? 2.968 4.032 16.745 1.00 49.47 73 PRO A C 1
ATOM 549 O O . PRO A 1 73 ? 3.401 3.212 17.552 1.00 49.47 73 PRO A O 1
ATOM 552 N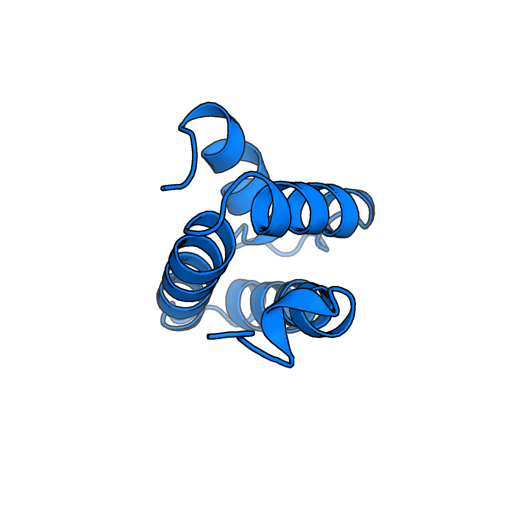 N . ALA A 1 74 ? 1.741 3.944 16.219 1.00 46.94 74 ALA A N 1
ATOM 553 C CA . ALA A 1 74 ? 0.717 2.989 16.648 1.00 46.94 74 ALA A CA 1
ATOM 554 C C . ALA A 1 74 ? 1.023 1.523 16.285 1.00 46.94 74 ALA A C 1
ATOM 556 O O . ALA A 1 74 ? 0.587 0.620 16.987 1.00 46.94 74 ALA A O 1
ATOM 557 N N . LEU A 1 75 ? 1.815 1.268 15.236 1.00 48.78 75 LEU A N 1
ATOM 558 C CA . LEU A 1 75 ? 2.237 -0.091 14.855 1.00 48.78 75 LEU A CA 1
ATOM 559 C C . LEU A 1 75 ? 3.523 -0.544 15.562 1.00 48.78 75 LEU A C 1
ATOM 561 O O . LEU A 1 75 ? 3.916 -1.702 15.454 1.00 48.78 75 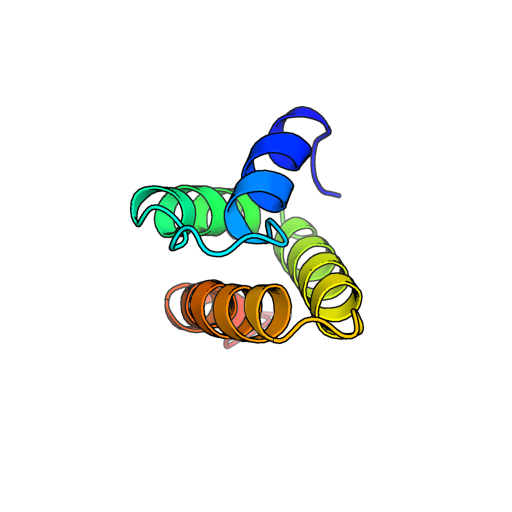LEU A O 1
ATOM 565 N N . ARG A 1 76 ? 4.196 0.359 16.287 1.00 53.31 76 ARG A N 1
ATOM 566 C CA . ARG A 1 76 ? 5.439 0.056 17.011 1.00 53.31 76 ARG A CA 1
ATOM 567 C C . ARG A 1 76 ? 5.187 -0.461 18.428 1.00 53.31 76 ARG A C 1
ATOM 569 O O . ARG A 1 76 ? 6.106 -0.976 19.055 1.00 53.31 76 ARG A O 1
ATOM 576 N N . ASN A 1 77 ? 3.975 -0.272 18.945 1.00 44.00 77 ASN A N 1
ATOM 577 C CA . ASN A 1 77 ? 3.603 -0.665 20.296 1.00 44.00 77 ASN A CA 1
ATOM 578 C C . ASN A 1 77 ? 2.085 -0.921 20.339 1.00 44.00 77 ASN A C 1
ATOM 580 O O . ASN A 1 77 ? 1.324 0.042 20.474 1.00 44.00 77 ASN A O 1
ATOM 584 N N . PRO A 1 78 ? 1.621 -2.174 20.179 1.00 45.41 78 PRO A N 1
ATOM 585 C CA . PRO A 1 78 ? 0.223 -2.501 20.418 1.00 45.41 78 PRO A CA 1
ATOM 586 C C . PRO A 1 78 ? -0.036 -2.287 21.911 1.00 45.41 78 PRO A C 1
ATOM 588 O O . PRO A 1 78 ? 0.395 -3.071 22.753 1.00 45.41 78 PRO A O 1
ATOM 591 N N . LYS A 1 79 ? -0.652 -1.158 22.276 1.00 49.03 79 LYS A N 1
ATOM 592 C CA . LYS A 1 79 ? -1.137 -0.987 23.643 1.00 49.03 79 LYS A CA 1
ATOM 593 C C . LYS A 1 79 ? -2.408 -1.824 23.796 1.00 49.03 79 LYS A C 1
ATOM 595 O O . LYS A 1 79 ? -3.449 -1.425 23.280 1.00 49.03 79 LYS A O 1
ATOM 600 N N . HIS A 1 80 ? -2.236 -2.893 24.578 1.00 47.94 80 HIS A N 1
ATOM 601 C CA . HIS A 1 80 ? -3.163 -3.941 25.026 1.00 47.94 80 HIS A CA 1
ATOM 602 C C . HIS A 1 80 ? -3.385 -5.115 24.076 1.00 47.94 80 HIS A C 1
ATOM 604 O O . HIS A 1 80 ? -3.898 -4.911 22.959 1.00 47.94 80 HIS A O 1
#

pLDDT: mean 81.89, std 15.27, range [44.0, 95.38]

Foldseek 3Di:
DQDPVCVVLLCQLQPQDPDHRPPVSLVVLLCQCVVDPCSVVVSVVVLVVQCPDPGPSNVVSSVVSVVSCVVDPCNVDPPD

InterPro domains:
  IPR008942 ENTH/VHS [G3DSA:1.25.40.90] (1-68)
  IPR008942 ENTH/VHS [SSF48464] (10-61)
  IPR039273 AP-4 complex accessory subunit Tepsin [PTHR21514] (5-62)

Radius of gyration: 12.07 Å; chains: 1; bounding box: 24×24×39 Å

Sequence (80 aa):
MISLSQVPTLMKATADDESPCPGYLFEEIGKISQESAGCGQCLLEYLLERLQLESCHVKIKVSSASQVSRLSPALRNPKH

Organism: NCBI:txid62062

Secondary structure (DSSP, 8-state):
---GGGHHHHHHHT-SSSSPPPTHHHHHHHHHHHSSTTHHHHHHHHHHHHHTSS-HHHHHHHHHHTTHHHH-GGGS----